Protein AF-A0A059KKJ6-F1 (afdb_monomer)

InterPro domains:
  IPR021388 Protein of unknown function DUF3024 [PF11225] (27-129)

Organism: NCBI:txid1286631

Foldseek 3Di:
DDDDDDDDDDDPPDDPPDDPPPVVVLVVLLVVLQVLQCLAPDPNPKRWHWDQDPPRFAIWIKIFQPDCVLPVVRDIDTFWGWGQDPVPPQWTWIWAAPSVVRDTDTDDTRHHSVRSSVCSRHCVVVGGRD

Mean predicted aligned error: 10.57 Å

Nearest PDB structures (foldseek):
  4ypv-assembly1_A  TM=2.911E-01  e=8.635E+00  Parvibaculum

Sequence (130 aa):
MSARAAAGRGGRSGPPAGHAGSGAVVDLDRQRIERALPRRSRYRYVQPRVEPGPDGAGWRIVSPNCSRNVDRDGGEIDIAWLEPEPDGRGRWRLHRRDHSCALWTLHSEGLTLPEALTLLCEDSSREFWT

Solvent-accessible surface area (backbone atoms only — not comparable to full-atom values): 7986 Å² total; per-residue (Å²): 134,89,79,90,87,79,88,79,88,79,76,82,80,70,80,79,91,76,65,85,63,57,64,57,52,53,52,51,51,49,52,52,50,63,66,46,60,80,72,28,72,58,77,78,88,57,74,66,46,80,42,76,16,76,99,72,45,47,38,21,32,36,27,52,42,89,43,67,89,79,33,79,84,40,52,77,38,71,25,36,34,43,32,65,44,91,83,71,79,68,27,25,29,36,25,25,38,41,71,92,76,74,40,82,39,84,72,48,67,82,25,47,64,70,56,49,49,47,55,64,31,52,42,85,84,58,68,42,91,103

Radius of gyration: 22.57 Å; Cα contacts (8 Å, |Δi|>4): 188; chains: 1; bounding box: 43×59×72 Å

Structure (mmCIF, N/CA/C/O backbone):
data_AF-A0A059KKJ6-F1
#
_entry.id   AF-A0A059KKJ6-F1
#
loop_
_atom_site.group_PDB
_atom_site.id
_atom_site.type_symbol
_atom_site.label_atom_id
_atom_site.label_alt_id
_atom_site.label_comp_id
_atom_site.label_asym_id
_atom_site.label_entity_id
_atom_site.label_seq_id
_atom_site.pdbx_PDB_ins_code
_atom_site.Cartn_x
_atom_site.Cartn_y
_atom_site.Cartn_z
_atom_site.occupancy
_atom_site.B_iso_or_equiv
_atom_site.auth_seq_id
_atom_site.auth_comp_id
_atom_site.auth_asym_id
_atom_site.auth_atom_id
_atom_site.pdbx_PDB_model_num
ATOM 1 N N . MET A 1 1 ? 31.996 42.803 54.272 1.00 43.03 1 MET A N 1
ATOM 2 C CA . MET A 1 1 ? 31.682 42.935 52.833 1.00 43.03 1 MET A CA 1
ATOM 3 C C . MET A 1 1 ? 31.303 41.563 52.298 1.00 43.03 1 MET A C 1
ATOM 5 O O . MET A 1 1 ? 32.004 40.620 52.631 1.00 43.03 1 MET A O 1
ATOM 9 N N . SER A 1 2 ? 30.238 41.506 51.487 1.00 41.56 2 SER A N 1
ATOM 10 C CA . SER A 1 2 ? 29.745 40.352 50.700 1.00 41.56 2 SER A CA 1
ATOM 11 C C . SER A 1 2 ? 29.098 39.195 51.476 1.00 41.56 2 SER A C 1
ATOM 13 O O . SER A 1 2 ? 29.643 38.744 52.469 1.00 41.56 2 SER A O 1
ATOM 15 N N . ALA A 1 3 ? 27.965 38.610 51.080 1.00 38.06 3 ALA A N 1
ATOM 16 C CA . ALA A 1 3 ? 26.934 38.929 50.087 1.00 38.06 3 ALA A CA 1
ATOM 17 C C . ALA A 1 3 ? 25.710 38.019 50.374 1.00 38.06 3 ALA A C 1
ATOM 19 O O . ALA A 1 3 ? 25.872 36.912 50.884 1.00 38.06 3 ALA A O 1
ATOM 20 N N . ARG A 1 4 ? 24.492 38.481 50.045 1.00 40.50 4 ARG A N 1
ATOM 21 C CA . ARG A 1 4 ? 23.244 37.681 50.009 1.00 40.50 4 ARG A CA 1
ATOM 22 C C . ARG A 1 4 ? 23.353 36.546 48.983 1.00 40.50 4 ARG A C 1
ATOM 24 O O . ARG A 1 4 ? 23.919 36.775 47.922 1.00 40.50 4 ARG A O 1
ATOM 31 N N . ALA A 1 5 ? 22.621 35.451 49.201 1.00 37.22 5 ALA A N 1
ATOM 32 C CA . ALA A 1 5 ? 21.663 34.933 48.211 1.00 37.22 5 ALA A CA 1
ATOM 33 C C . ALA A 1 5 ? 20.736 33.869 48.820 1.00 37.22 5 ALA A C 1
ATOM 35 O O . ALA A 1 5 ? 21.124 33.098 49.691 1.00 37.22 5 ALA A O 1
ATOM 36 N N . ALA A 1 6 ? 19.493 33.877 48.347 1.00 37.16 6 ALA A N 1
ATOM 37 C CA . ALA A 1 6 ? 18.379 33.055 48.780 1.00 37.16 6 ALA A CA 1
ATOM 38 C C . ALA A 1 6 ? 18.090 31.919 47.782 1.00 37.16 6 ALA A C 1
ATOM 40 O O . ALA A 1 6 ? 18.486 32.004 46.627 1.00 37.16 6 ALA A O 1
ATOM 41 N N . ALA A 1 7 ? 17.317 30.942 48.268 1.00 40.84 7 ALA A N 1
ATOM 42 C CA . ALA A 1 7 ? 16.302 30.131 47.583 1.00 40.84 7 ALA A CA 1
ATOM 43 C C . ALA A 1 7 ? 16.632 29.410 46.258 1.00 40.84 7 ALA A C 1
ATOM 45 O O . ALA A 1 7 ? 16.943 30.008 45.236 1.00 40.84 7 ALA A O 1
ATOM 46 N N . GLY A 1 8 ? 16.328 28.109 46.241 1.00 34.41 8 GLY A N 1
ATOM 47 C CA . GLY A 1 8 ? 16.102 27.355 45.011 1.00 34.41 8 GLY A CA 1
ATOM 48 C C . GLY A 1 8 ? 15.638 25.929 45.291 1.00 34.41 8 GLY A C 1
ATOM 49 O O . GLY A 1 8 ? 16.450 25.012 45.344 1.00 34.41 8 GLY A O 1
ATOM 50 N N . ARG A 1 9 ? 14.326 25.723 45.483 1.00 44.78 9 ARG A N 1
ATOM 51 C CA . ARG A 1 9 ? 13.715 24.386 45.407 1.00 44.78 9 ARG A CA 1
ATOM 52 C C . ARG A 1 9 ? 13.784 23.928 43.949 1.00 44.78 9 ARG A C 1
ATOM 54 O O . ARG A 1 9 ? 12.964 24.341 43.137 1.00 44.78 9 ARG A O 1
ATOM 61 N N . GLY A 1 10 ? 14.765 23.093 43.622 1.00 35.69 10 GLY A N 1
ATOM 62 C CA . GLY A 1 10 ? 14.826 22.391 42.343 1.00 35.69 10 GLY A CA 1
ATOM 63 C C . GLY A 1 10 ? 13.796 21.266 42.320 1.00 35.69 10 GLY A C 1
ATOM 64 O O . GLY A 1 10 ? 14.042 20.185 42.854 1.00 35.69 10 GLY A O 1
ATOM 65 N N . GLY A 1 11 ? 12.625 21.535 41.743 1.00 36.00 11 GLY A N 1
ATOM 66 C CA . GLY A 1 11 ? 11.667 20.499 41.377 1.00 36.00 11 GLY A CA 1
ATOM 67 C C . GLY A 1 11 ? 12.310 19.541 40.376 1.00 36.00 11 GLY A C 1
ATOM 68 O O . GLY A 1 11 ? 12.829 19.965 39.346 1.00 36.00 11 GLY A O 1
ATOM 69 N N . ARG A 1 12 ? 12.301 18.243 40.689 1.00 41.75 12 ARG A N 1
ATOM 70 C CA . ARG A 1 12 ? 12.643 17.201 39.720 1.00 41.75 12 ARG A CA 1
ATOM 71 C C . ARG A 1 12 ? 11.484 17.095 38.736 1.00 41.75 12 ARG A C 1
ATOM 73 O O . ARG A 1 12 ? 10.496 16.427 39.022 1.00 41.75 12 ARG A O 1
ATOM 80 N N . SER A 1 13 ? 11.610 17.747 37.589 1.00 41.12 13 SER A N 1
ATOM 81 C CA . SER A 1 13 ? 10.813 17.404 36.415 1.00 41.12 13 SER A CA 1
ATOM 82 C C . SER A 1 13 ? 11.380 16.105 35.846 1.00 41.12 13 SER A C 1
ATOM 84 O O . SER A 1 13 ? 12.373 16.117 35.122 1.00 41.12 13 SER A O 1
ATOM 86 N N . GLY A 1 14 ? 10.804 14.970 36.245 1.00 39.62 14 GLY A N 1
ATOM 87 C CA . GLY A 1 14 ? 10.993 13.720 35.513 1.00 39.62 14 GLY A CA 1
ATOM 88 C C . GLY A 1 14 ? 10.386 13.854 34.110 1.00 39.62 14 GLY A C 1
ATOM 89 O O . GLY A 1 14 ? 9.401 14.582 33.954 1.00 39.62 14 GLY A O 1
ATOM 90 N N . PRO A 1 15 ? 10.956 13.206 33.082 1.00 40.78 15 PRO A N 1
ATOM 91 C CA . PRO A 1 15 ? 10.370 13.233 31.749 1.00 40.78 15 PRO A CA 1
ATOM 92 C C . PRO A 1 15 ? 8.974 12.586 31.783 1.00 40.78 15 PRO A C 1
ATOM 94 O O . PRO A 1 15 ? 8.774 11.617 32.524 1.00 40.78 15 PRO A O 1
ATOM 97 N N . PRO A 1 16 ? 7.995 13.090 31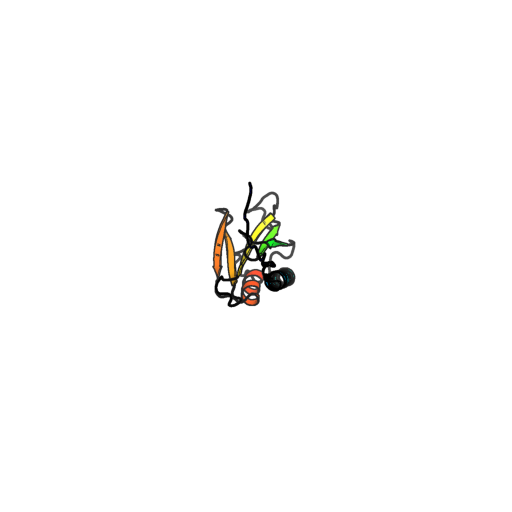.010 1.00 39.62 16 PRO A N 1
ATOM 98 C CA . PRO A 1 16 ? 6.703 12.434 30.899 1.00 39.62 16 PRO A CA 1
ATOM 99 C C . PRO A 1 16 ? 6.898 11.049 30.273 1.00 39.62 16 PRO A C 1
ATOM 101 O O . PRO A 1 16 ? 7.550 10.910 29.237 1.00 39.62 16 PRO A O 1
ATOM 104 N N . ALA A 1 17 ? 6.333 10.023 30.910 1.00 44.03 17 ALA A N 1
ATOM 105 C CA . ALA A 1 17 ? 6.249 8.676 30.364 1.00 44.03 17 ALA A CA 1
ATOM 106 C C . ALA A 1 17 ? 5.381 8.702 29.092 1.00 44.03 17 ALA A C 1
ATOM 108 O O . ALA A 1 17 ? 4.157 8.616 29.149 1.00 44.03 17 ALA A O 1
ATOM 109 N N . GLY A 1 18 ? 6.023 8.896 27.942 1.00 37.41 18 GLY A N 1
ATOM 110 C CA . GLY A 1 18 ? 5.387 8.912 26.632 1.00 37.41 18 GLY A CA 1
ATOM 111 C C . GLY A 1 18 ? 5.258 7.507 26.041 1.00 37.41 18 GLY A C 1
ATOM 112 O O . GLY A 1 18 ? 6.253 6.872 25.719 1.00 37.41 18 GLY A O 1
ATOM 113 N N . HIS A 1 19 ? 4.012 7.064 25.868 1.00 46.19 19 HIS A N 1
ATOM 114 C CA . HIS A 1 19 ? 3.520 6.200 24.783 1.00 46.19 19 HIS A CA 1
ATOM 115 C C . HIS A 1 19 ? 4.242 4.875 24.473 1.00 46.19 19 HIS A C 1
ATOM 117 O O . HIS A 1 19 ? 4.441 4.538 23.306 1.00 46.19 19 HIS A O 1
ATOM 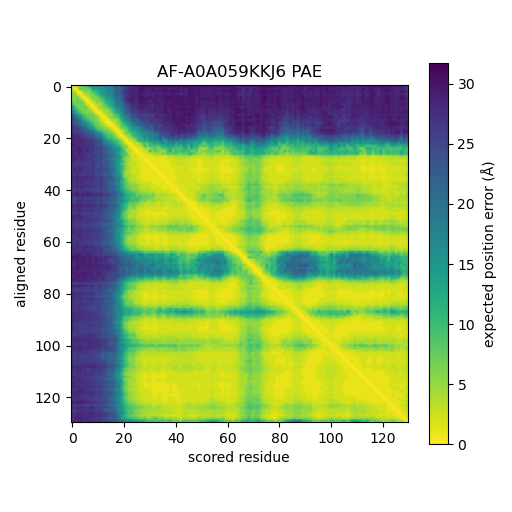123 N N . ALA A 1 20 ? 4.469 4.026 25.478 1.00 42.91 20 ALA A N 1
ATOM 124 C CA . ALA A 1 20 ? 4.842 2.620 25.252 1.00 42.91 20 ALA A CA 1
ATOM 125 C C . ALA A 1 20 ? 3.802 1.805 24.430 1.00 42.91 20 ALA A C 1
ATOM 127 O O . ALA A 1 20 ? 4.082 0.678 24.034 1.00 42.91 20 ALA A O 1
ATOM 128 N N . GLY A 1 21 ? 2.610 2.356 24.157 1.00 43.94 21 GLY A N 1
ATOM 129 C CA . GLY A 1 21 ? 1.539 1.687 23.407 1.00 43.94 21 GLY A CA 1
ATOM 130 C C . GLY A 1 21 ? 1.575 1.853 21.882 1.00 43.94 21 GLY A C 1
ATOM 131 O O . GLY A 1 21 ? 1.028 1.003 21.190 1.00 43.94 21 GLY A O 1
ATOM 132 N N . SER A 1 22 ? 2.211 2.899 21.336 1.00 58.03 22 SER A N 1
ATOM 133 C CA . SER A 1 22 ? 2.142 3.171 19.885 1.00 58.03 22 SER A CA 1
ATOM 134 C C . SER A 1 22 ? 3.053 2.240 19.074 1.00 58.03 22 SER A C 1
ATOM 136 O O . SER A 1 22 ? 2.623 1.655 18.084 1.00 58.03 22 SER A O 1
ATOM 138 N N . GLY A 1 23 ? 4.282 2.007 19.553 1.00 61.06 23 GLY A N 1
ATOM 139 C CA . GLY A 1 23 ? 5.240 1.118 18.882 1.00 61.06 23 GLY A CA 1
ATOM 140 C C . GLY A 1 23 ? 4.753 -0.331 18.785 1.00 61.06 23 GLY A C 1
ATOM 141 O O . GLY A 1 23 ? 4.840 -0.940 17.728 1.00 61.06 23 GLY A O 1
ATOM 142 N N . ALA A 1 24 ? 4.133 -0.851 19.850 1.00 62.03 24 ALA A N 1
ATOM 143 C CA . ALA A 1 24 ? 3.607 -2.215 19.860 1.00 62.03 24 ALA A CA 1
ATOM 144 C C . ALA A 1 24 ? 2.434 -2.417 18.882 1.00 62.03 24 ALA A C 1
ATOM 146 O O . ALA A 1 24 ? 2.330 -3.472 18.263 1.00 62.03 24 ALA A O 1
ATOM 147 N N . VAL A 1 25 ? 1.551 -1.422 18.723 1.00 68.75 25 VAL A N 1
ATOM 148 C CA . VAL A 1 25 ? 0.445 -1.487 17.748 1.00 68.75 25 VAL A CA 1
ATOM 149 C C . VAL A 1 25 ? 0.990 -1.447 16.320 1.00 68.75 25 VAL A C 1
ATOM 151 O O . VAL A 1 25 ? 0.601 -2.270 15.496 1.00 68.75 25 VAL A O 1
ATOM 154 N N . VAL A 1 26 ? 1.958 -0.565 16.062 1.00 73.00 26 VAL A N 1
ATOM 155 C CA . VAL A 1 26 ? 2.651 -0.453 14.772 1.00 73.00 26 VAL A CA 1
ATOM 156 C C . VAL A 1 26 ? 3.336 -1.776 14.393 1.00 73.00 26 VAL A C 1
ATOM 158 O O . VAL A 1 26 ? 3.152 -2.259 13.273 1.00 73.00 26 VAL A O 1
ATOM 161 N N . ASP A 1 27 ? 4.023 -2.426 15.337 1.00 81.25 27 ASP A N 1
ATOM 162 C CA . ASP A 1 27 ? 4.651 -3.740 15.134 1.00 81.25 27 ASP A CA 1
ATOM 163 C C . ASP A 1 27 ? 3.629 -4.862 14.869 1.00 81.25 27 ASP A C 1
ATOM 165 O O . ASP A 1 27 ? 3.861 -5.742 14.034 1.00 81.25 27 ASP A O 1
ATOM 169 N N . LEU A 1 28 ? 2.471 -4.837 15.539 1.00 90.19 28 LEU A N 1
ATOM 170 C CA . LEU A 1 28 ? 1.391 -5.797 15.286 1.00 90.19 28 LEU A CA 1
ATOM 171 C C . LEU A 1 28 ? 0.791 -5.627 13.887 1.00 90.19 28 LEU A C 1
ATOM 173 O O . LEU A 1 28 ? 0.502 -6.623 13.217 1.00 90.19 28 LEU A O 1
ATOM 177 N N . ASP A 1 29 ? 0.614 -4.389 13.429 1.00 93.19 29 ASP A N 1
ATOM 178 C CA . ASP A 1 29 ? 0.094 -4.118 12.090 1.00 93.19 29 ASP A CA 1
ATOM 179 C C . ASP A 1 29 ? 1.083 -4.556 11.008 1.00 93.19 29 ASP A C 1
ATOM 181 O O . ASP A 1 29 ? 0.675 -5.217 10.050 1.00 93.19 29 ASP A O 1
ATOM 185 N N . ARG A 1 30 ? 2.389 -4.347 11.219 1.00 95.25 30 ARG A N 1
ATOM 186 C CA . ARG A 1 30 ? 3.434 -4.907 10.350 1.00 95.25 30 ARG A CA 1
ATOM 187 C C . ARG A 1 30 ? 3.302 -6.418 10.201 1.00 95.25 30 ARG A C 1
ATOM 189 O O . ARG A 1 30 ? 3.239 -6.926 9.083 1.00 95.25 30 ARG A O 1
ATOM 196 N N . GLN A 1 31 ? 3.217 -7.139 11.319 1.00 95.31 31 GLN A N 1
ATOM 197 C CA . GLN A 1 31 ? 3.103 -8.599 11.307 1.00 95.31 31 GLN A CA 1
ATOM 198 C C . GLN A 1 31 ? 1.834 -9.074 10.594 1.00 95.31 31 GLN A C 1
ATOM 200 O O . GLN A 1 31 ? 1.844 -10.107 9.922 1.00 95.31 31 GLN A O 1
ATOM 205 N N . ARG A 1 32 ? 0.721 -8.341 10.718 1.00 95.69 32 ARG A N 1
ATOM 206 C CA . ARG A 1 32 ? -0.518 -8.648 9.987 1.00 95.69 32 ARG A CA 1
ATOM 207 C C . ARG A 1 32 ? -0.325 -8.504 8.482 1.00 95.69 32 ARG A C 1
ATOM 209 O O . ARG A 1 32 ? -0.737 -9.404 7.749 1.00 95.69 32 ARG A O 1
ATOM 216 N N . ILE A 1 33 ? 0.333 -7.432 8.041 1.00 96.56 33 ILE A N 1
ATOM 217 C CA . ILE A 1 33 ? 0.638 -7.191 6.626 1.00 96.56 33 ILE A CA 1
ATOM 218 C C . ILE A 1 33 ? 1.559 -8.296 6.098 1.00 96.56 33 ILE A C 1
ATOM 220 O O . ILE A 1 33 ? 1.205 -8.981 5.139 1.00 96.56 33 ILE A O 1
ATOM 224 N N . GLU A 1 34 ? 2.683 -8.558 6.770 1.00 96.44 34 GLU A N 1
ATOM 225 C CA . GLU A 1 34 ? 3.640 -9.608 6.389 1.00 96.44 34 GLU A CA 1
ATOM 226 C C . GLU A 1 34 ? 2.975 -10.989 6.290 1.00 96.44 34 GLU A C 1
ATOM 228 O O . GLU A 1 34 ? 3.237 -11.749 5.358 1.00 96.44 34 GLU A O 1
ATOM 233 N N . ARG A 1 35 ? 2.055 -11.313 7.208 1.00 96.19 35 ARG A N 1
ATOM 234 C CA . ARG A 1 35 ? 1.302 -12.576 7.171 1.00 96.19 35 ARG A CA 1
ATOM 235 C C . ARG A 1 35 ? 0.295 -12.639 6.033 1.00 96.19 35 ARG A C 1
ATOM 237 O O . ARG A 1 35 ? -0.057 -13.750 5.634 1.00 96.19 35 ARG A O 1
ATOM 244 N N . ALA A 1 36 ? -0.231 -11.512 5.565 1.00 95.44 36 ALA A N 1
ATOM 245 C CA . ALA A 1 36 ? -1.228 -11.461 4.502 1.00 95.44 36 ALA A CA 1
ATOM 246 C C . ALA A 1 36 ? -0.598 -11.587 3.113 1.00 95.44 36 ALA A C 1
ATOM 248 O O . ALA A 1 36 ? -1.125 -12.330 2.288 1.00 95.44 36 ALA A O 1
ATOM 249 N N . LEU A 1 37 ? 0.561 -10.958 2.887 1.00 94.25 37 LEU A N 1
ATOM 250 C CA . LEU A 1 37 ? 1.220 -10.910 1.578 1.00 94.25 37 LEU A CA 1
ATOM 251 C C . LEU A 1 37 ? 1.400 -12.279 0.891 1.00 94.25 37 LEU A C 1
ATOM 253 O O . LEU A 1 37 ? 1.196 -12.338 -0.321 1.00 94.25 37 LEU A O 1
ATOM 257 N N . PRO A 1 38 ? 1.738 -13.396 1.570 1.00 93.12 38 PRO A N 1
ATOM 258 C CA . PRO A 1 38 ? 1.824 -14.714 0.931 1.00 93.12 38 PRO A CA 1
ATOM 259 C C . PRO A 1 38 ? 0.497 -15.248 0.373 1.00 93.12 38 PRO A C 1
ATOM 261 O O . PRO A 1 38 ? 0.513 -16.118 -0.493 1.00 93.12 38 PRO A O 1
ATOM 264 N N . ARG A 1 39 ? -0.652 -14.742 0.845 1.00 91.88 39 ARG A N 1
ATOM 265 C CA . ARG A 1 39 ? -1.993 -15.167 0.401 1.00 91.88 39 ARG A CA 1
ATOM 266 C C . ARG A 1 39 ? -2.439 -14.509 -0.905 1.00 91.88 39 ARG A C 1
ATOM 268 O O . ARG A 1 39 ? -3.524 -14.816 -1.389 1.00 91.88 39 ARG A O 1
ATOM 275 N N . ARG A 1 40 ? -1.621 -13.626 -1.480 1.00 93.31 40 ARG A N 1
ATOM 276 C CA . ARG A 1 40 ? -1.942 -12.913 -2.718 1.00 93.31 40 ARG A CA 1
ATOM 277 C C . ARG A 1 40 ? -2.259 -13.841 -3.893 1.00 93.31 40 ARG A C 1
ATOM 279 O O . ARG A 1 40 ? -1.678 -14.919 -4.081 1.00 93.31 40 ARG A O 1
ATOM 286 N N . SER A 1 41 ? -3.178 -13.376 -4.727 1.00 89.94 41 SER A N 1
ATOM 287 C CA . SER A 1 41 ? -3.685 -14.107 -5.883 1.00 89.94 41 SER A CA 1
ATOM 288 C C . SER A 1 41 ? -2.741 -14.055 -7.086 1.00 89.94 41 SER A C 1
ATOM 290 O O . SER A 1 41 ? -2.772 -14.944 -7.941 1.00 89.94 41 SER A O 1
ATOM 292 N N . ARG A 1 42 ? -1.865 -13.047 -7.150 1.00 86.75 42 ARG A N 1
ATOM 293 C CA . ARG A 1 42 ? -0.912 -12.820 -8.248 1.00 86.75 42 ARG A CA 1
ATOM 294 C C . ARG A 1 42 ? 0.520 -12.656 -7.738 1.00 86.75 42 ARG A C 1
ATOM 296 O O . ARG A 1 42 ? 0.753 -12.574 -6.541 1.00 86.75 42 ARG A O 1
ATOM 303 N N . TYR A 1 43 ? 1.495 -12.673 -8.652 1.00 86.12 43 TYR A N 1
ATOM 304 C CA . TYR A 1 43 ? 2.910 -12.399 -8.338 1.00 86.12 43 TYR A CA 1
ATOM 305 C C . TYR A 1 43 ? 3.491 -13.316 -7.242 1.00 86.12 43 TYR A C 1
ATOM 307 O O . TYR A 1 43 ? 4.245 -12.896 -6.365 1.00 86.12 43 TYR A O 1
ATOM 315 N N . ARG A 1 44 ? 3.106 -14.600 -7.252 1.00 83.62 44 ARG A N 1
ATOM 316 C CA . ARG A 1 44 ? 3.427 -15.563 -6.179 1.00 83.62 44 ARG A CA 1
ATOM 317 C C . ARG A 1 44 ? 4.900 -15.983 -6.112 1.00 83.62 44 ARG A C 1
ATOM 319 O O . ARG A 1 44 ? 5.299 -16.593 -5.131 1.00 83.62 44 ARG A O 1
ATOM 326 N N . TYR A 1 45 ? 5.691 -15.670 -7.137 1.00 83.06 45 TYR A N 1
ATOM 327 C CA . TYR A 1 45 ? 7.092 -16.087 -7.244 1.00 83.06 45 TYR A CA 1
ATOM 328 C C . TYR A 1 45 ? 8.099 -15.074 -6.680 1.00 83.06 45 TYR A C 1
ATOM 330 O O . TYR A 1 45 ? 9.247 -15.441 -6.449 1.00 83.06 45 TYR A O 1
ATOM 338 N N . VAL A 1 46 ? 7.698 -13.822 -6.444 1.00 86.56 46 VAL A N 1
ATOM 339 C CA . VAL A 1 46 ? 8.547 -12.826 -5.765 1.00 86.56 46 VAL A CA 1
ATOM 340 C C . VAL A 1 46 ? 8.329 -12.838 -4.260 1.00 86.56 46 VAL A C 1
ATOM 342 O O . VAL A 1 46 ? 7.334 -13.362 -3.765 1.00 86.56 46 VAL A O 1
ATOM 345 N N . GLN A 1 47 ? 9.258 -12.260 -3.508 1.00 88.94 47 GLN A N 1
ATOM 346 C CA . GLN A 1 47 ? 9.142 -12.133 -2.058 1.00 88.94 47 GLN A CA 1
ATOM 347 C C . GLN A 1 47 ? 9.053 -10.649 -1.696 1.00 88.94 47 GLN A C 1
ATOM 349 O O . GLN A 1 47 ? 10.093 -10.000 -1.594 1.00 88.94 47 GLN A O 1
ATOM 354 N N . PRO A 1 48 ? 7.832 -10.097 -1.554 1.00 92.94 48 PRO A N 1
ATOM 355 C CA . PRO A 1 48 ? 7.664 -8.724 -1.107 1.00 92.94 48 PRO A CA 1
ATOM 356 C C . PRO A 1 48 ? 8.066 -8.580 0.364 1.00 92.94 48 PRO A C 1
ATOM 358 O O . PRO A 1 48 ? 7.947 -9.525 1.149 1.00 92.94 48 PRO A O 1
ATOM 361 N N . ARG A 1 49 ? 8.511 -7.382 0.735 1.00 94.19 49 ARG A N 1
ATOM 362 C CA . ARG A 1 49 ? 8.899 -6.997 2.092 1.00 94.19 49 ARG A CA 1
ATOM 363 C C . ARG A 1 49 ? 8.060 -5.819 2.554 1.00 94.19 49 ARG A C 1
ATOM 365 O O . ARG A 1 49 ? 7.553 -5.051 1.742 1.00 94.19 49 ARG A O 1
ATOM 372 N N . VAL A 1 50 ? 7.926 -5.702 3.868 1.00 96.31 50 VAL A N 1
ATOM 373 C CA . VAL A 1 50 ? 7.240 -4.588 4.516 1.00 96.31 50 VAL A CA 1
ATOM 374 C C . VAL A 1 50 ? 8.290 -3.693 5.1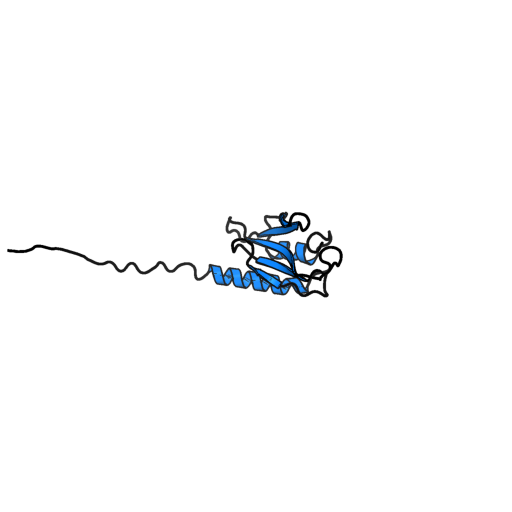53 1.00 96.31 50 VAL A C 1
ATOM 376 O O . VAL A 1 50 ? 9.095 -4.153 5.965 1.00 96.31 50 VAL A O 1
ATOM 379 N N . GLU A 1 51 ? 8.277 -2.423 4.777 1.00 95.50 51 GLU A N 1
ATOM 380 C CA . GLU A 1 51 ? 9.206 -1.400 5.243 1.00 95.50 51 GLU A CA 1
ATOM 381 C C . GLU A 1 51 ? 8.446 -0.195 5.804 1.00 95.50 51 GLU A C 1
ATOM 383 O O . GLU A 1 51 ? 7.280 0.006 5.448 1.00 95.50 51 GLU A O 1
ATOM 388 N N . PRO A 1 52 ? 9.071 0.626 6.667 1.00 95.31 52 PRO A N 1
ATOM 389 C CA . PRO A 1 52 ? 8.473 1.885 7.098 1.00 95.31 52 PRO A CA 1
ATOM 390 C C . PRO A 1 52 ? 8.055 2.736 5.896 1.00 95.31 52 PRO A C 1
ATOM 392 O O . PRO A 1 52 ? 8.805 2.858 4.923 1.00 95.31 52 PRO A O 1
ATOM 395 N N . GLY A 1 53 ? 6.846 3.292 5.950 1.00 93.62 53 GLY A N 1
ATOM 396 C CA . GLY A 1 53 ? 6.346 4.155 4.887 1.00 93.62 53 GLY A CA 1
ATOM 397 C C . GLY A 1 53 ? 7.059 5.515 4.823 1.00 93.62 53 GLY A C 1
ATOM 398 O O . GLY A 1 53 ? 7.865 5.847 5.702 1.00 93.62 53 GLY A O 1
ATOM 399 N N . PRO A 1 54 ? 6.774 6.308 3.774 1.00 90.88 54 PRO A N 1
ATOM 400 C CA . PRO A 1 54 ? 7.250 7.683 3.648 1.00 90.88 54 PRO A CA 1
ATOM 401 C C . PRO A 1 54 ? 7.029 8.493 4.931 1.00 90.88 54 PRO A C 1
ATOM 403 O O . PRO A 1 54 ? 6.021 8.323 5.616 1.00 90.88 54 PRO A O 1
ATOM 406 N N . ASP A 1 55 ? 8.005 9.333 5.279 1.00 87.75 55 ASP A N 1
ATOM 407 C CA . ASP A 1 55 ? 7.997 10.183 6.481 1.00 87.75 55 ASP A CA 1
ATOM 408 C C . ASP A 1 55 ? 7.778 9.431 7.815 1.00 87.75 55 ASP A C 1
ATOM 410 O O . ASP A 1 55 ? 7.465 10.031 8.842 1.00 87.75 55 ASP A O 1
ATOM 414 N N . GLY A 1 56 ? 7.978 8.105 7.822 1.00 85.75 56 GLY A N 1
ATOM 415 C CA . GLY A 1 56 ? 7.763 7.244 8.986 1.00 85.75 56 GLY A CA 1
ATOM 416 C C . GLY A 1 56 ? 6.294 6.902 9.253 1.00 85.75 56 GLY A C 1
ATOM 417 O O . GLY A 1 56 ? 5.986 6.351 10.311 1.00 85.75 56 GLY A O 1
ATOM 418 N N . ALA A 1 57 ? 5.388 7.212 8.322 1.00 89.56 57 ALA A N 1
ATOM 419 C CA . ALA A 1 57 ? 3.967 6.932 8.452 1.00 89.56 57 ALA A CA 1
ATOM 420 C C . ALA A 1 57 ? 3.609 5.572 7.839 1.00 89.56 57 ALA A C 1
ATOM 422 O O . ALA A 1 57 ? 3.832 5.316 6.657 1.00 89.56 57 ALA A O 1
ATOM 423 N N . GLY A 1 58 ? 3.005 4.695 8.641 1.00 94.06 58 GLY A N 1
ATOM 424 C CA . GLY A 1 58 ? 2.490 3.413 8.164 1.00 94.06 58 GLY A CA 1
ATOM 425 C C . GLY A 1 58 ? 3.553 2.484 7.572 1.00 94.06 58 GLY A C 1
ATOM 426 O O . GLY A 1 58 ? 4.713 2.478 7.986 1.00 94.06 58 GLY A O 1
ATOM 427 N N . TRP A 1 59 ? 3.134 1.679 6.597 1.00 96.81 59 TRP A N 1
ATOM 428 C CA . TRP A 1 59 ? 3.925 0.581 6.050 1.00 96.81 59 TRP A CA 1
ATOM 429 C C . TRP A 1 59 ? 3.871 0.569 4.531 1.00 96.81 59 TRP A C 1
ATOM 431 O O . TRP A 1 59 ? 2.796 0.449 3.941 1.00 96.81 59 TRP A O 1
ATOM 441 N N . ARG A 1 60 ? 5.033 0.657 3.886 1.00 96.69 60 ARG A N 1
ATOM 442 C CA . ARG A 1 60 ? 5.150 0.425 2.449 1.00 96.69 60 ARG A CA 1
ATOM 443 C C . ARG A 1 60 ? 5.527 -1.019 2.170 1.00 96.69 60 ARG A C 1
ATOM 445 O O . ARG A 1 60 ? 6.219 -1.673 2.949 1.00 96.69 60 ARG A O 1
ATOM 452 N N . ILE A 1 61 ? 5.068 -1.505 1.035 1.00 95.69 61 ILE A N 1
ATOM 453 C CA . ILE A 1 61 ? 5.406 -2.816 0.514 1.00 95.69 61 ILE A CA 1
ATOM 454 C C . ILE A 1 61 ? 6.340 -2.597 -0.654 1.00 95.69 61 ILE A C 1
ATOM 456 O O . ILE A 1 61 ? 5.993 -1.901 -1.607 1.00 95.69 61 ILE A O 1
ATOM 460 N N . VAL A 1 62 ? 7.501 -3.223 -0.574 1.00 94.06 62 VAL A N 1
ATOM 461 C CA . VAL A 1 62 ? 8.497 -3.237 -1.639 1.00 94.06 62 VAL A CA 1
ATOM 462 C C . VAL A 1 62 ? 8.616 -4.655 -2.175 1.00 94.06 62 VAL A C 1
ATOM 464 O O . VAL A 1 62 ? 8.436 -5.629 -1.440 1.00 94.06 62 VAL A O 1
ATOM 467 N N . SER A 1 63 ? 8.856 -4.810 -3.468 1.00 90.62 63 SER A N 1
ATOM 468 C CA . SER A 1 63 ? 8.952 -6.129 -4.088 1.00 90.62 63 SER A CA 1
ATOM 469 C C . SER A 1 63 ? 9.952 -6.113 -5.229 1.00 90.62 63 SER A C 1
ATOM 471 O O . SER A 1 63 ? 9.982 -5.140 -5.978 1.00 90.62 63 SER A O 1
ATOM 473 N N . PRO A 1 64 ? 10.694 -7.211 -5.454 1.00 86.25 64 PRO A N 1
ATOM 474 C CA . PRO A 1 64 ? 11.389 -7.403 -6.715 1.00 86.25 64 PRO A CA 1
ATOM 475 C C . PRO A 1 64 ? 10.418 -7.256 -7.883 1.00 86.25 64 PRO A C 1
ATOM 477 O O . PRO A 1 64 ? 9.280 -7.754 -7.825 1.00 86.25 64 PRO A O 1
ATOM 480 N N . ASN A 1 65 ? 10.874 -6.588 -8.935 1.00 76.50 65 ASN A N 1
ATOM 481 C CA . ASN A 1 65 ? 10.072 -6.394 -10.121 1.00 76.50 65 ASN A CA 1
ATOM 482 C C . ASN A 1 65 ? 9.834 -7.730 -10.837 1.00 76.50 65 ASN A C 1
ATOM 484 O O . ASN A 1 65 ? 10.754 -8.444 -11.229 1.00 76.50 65 ASN A O 1
ATOM 488 N N . CYS A 1 66 ? 8.561 -8.067 -11.008 1.00 65.31 66 CYS A N 1
ATOM 489 C CA . CYS A 1 66 ? 8.097 -9.249 -11.730 1.00 65.31 66 CYS A CA 1
ATOM 490 C C . CYS A 1 66 ? 8.093 -9.059 -13.255 1.00 65.31 66 CYS A C 1
ATOM 492 O O . CYS A 1 66 ? 8.043 -10.026 -14.018 1.00 65.31 66 CYS A O 1
ATOM 494 N N . SER A 1 67 ? 8.072 -7.805 -13.701 1.00 64.88 67 SER A N 1
ATOM 495 C CA . SER A 1 67 ? 7.871 -7.402 -15.082 1.00 64.88 67 SER A CA 1
ATOM 496 C C . SER A 1 67 ? 9.156 -6.813 -15.646 1.00 64.88 67 SER A C 1
ATOM 498 O O . SER A 1 67 ? 9.583 -5.724 -15.273 1.00 64.88 67 SER A O 1
ATOM 500 N N . ARG A 1 68 ? 9.725 -7.490 -16.648 1.00 61.47 68 ARG A N 1
ATOM 501 C CA . ARG A 1 68 ? 10.866 -6.965 -17.420 1.00 61.47 68 ARG A CA 1
ATOM 502 C C . ARG A 1 68 ? 10.551 -5.664 -18.179 1.00 61.47 68 ARG A C 1
ATOM 504 O O . ARG A 1 68 ? 11.477 -5.050 -18.695 1.00 61.47 68 ARG A O 1
ATOM 511 N N . ASN A 1 69 ? 9.277 -5.263 -18.274 1.00 58.06 69 ASN A N 1
ATOM 512 C CA . ASN A 1 69 ? 8.870 -4.000 -18.900 1.00 58.06 69 ASN A CA 1
ATOM 513 C C . ASN A 1 69 ? 9.029 -2.785 -17.976 1.00 58.06 69 ASN A C 1
ATOM 515 O O . ASN A 1 69 ? 9.105 -1.673 -18.485 1.00 58.06 69 ASN A O 1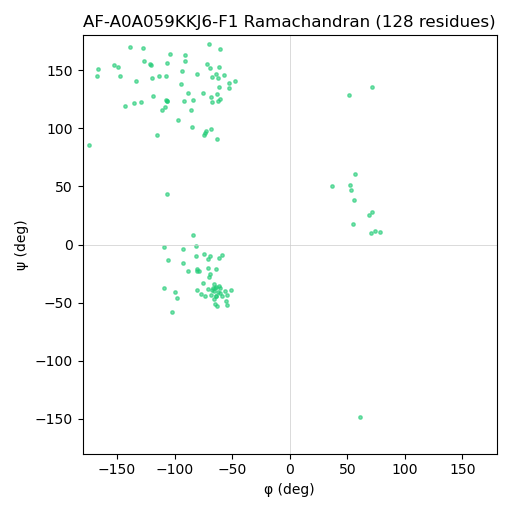
ATOM 519 N N . VAL A 1 70 ? 9.042 -2.986 -16.656 1.00 59.47 70 VAL A N 1
ATOM 520 C CA . VAL A 1 70 ? 9.053 -1.894 -15.668 1.00 59.47 70 VAL A CA 1
ATOM 521 C C . VAL A 1 70 ? 10.471 -1.663 -15.151 1.00 59.47 70 VAL A C 1
ATOM 523 O O . VAL A 1 70 ? 10.911 -0.525 -15.050 1.00 59.47 70 VAL A O 1
ATOM 526 N N . ASP A 1 71 ? 11.214 -2.740 -14.900 1.00 57.41 71 ASP A N 1
ATOM 527 C CA . ASP A 1 71 ? 12.646 -2.692 -14.623 1.00 57.41 71 ASP A CA 1
ATOM 528 C C . ASP A 1 71 ? 13.320 -3.912 -15.260 1.00 57.41 71 ASP A C 1
ATOM 530 O O . ASP A 1 71 ? 13.003 -5.066 -14.953 1.00 57.41 71 ASP A O 1
ATOM 534 N N . ARG A 1 72 ? 14.244 -3.646 -16.185 1.00 56.34 72 ARG A N 1
ATOM 535 C CA . ARG A 1 72 ? 14.963 -4.676 -16.939 1.00 56.34 72 ARG A CA 1
ATOM 536 C C . ARG A 1 72 ? 15.935 -5.470 -16.071 1.00 56.34 72 ARG A C 1
ATOM 538 O O . ARG A 1 72 ? 16.210 -6.621 -16.413 1.00 56.34 72 ARG A O 1
ATOM 545 N N . ASP A 1 73 ? 16.409 -4.874 -14.982 1.00 60.38 73 ASP A N 1
ATOM 546 C CA . ASP A 1 73 ? 17.370 -5.478 -14.061 1.00 60.38 73 ASP A CA 1
ATOM 547 C C . ASP A 1 73 ? 16.669 -6.206 -12.899 1.00 60.38 73 ASP A C 1
ATOM 549 O O . ASP A 1 73 ? 17.318 -6.897 -12.113 1.00 60.38 73 ASP A O 1
ATOM 553 N N . GLY A 1 74 ? 15.332 -6.126 -12.825 1.00 62.78 74 GLY A N 1
ATOM 554 C CA . GLY A 1 74 ? 14.540 -6.798 -11.794 1.00 62.78 74 GLY A CA 1
ATOM 555 C C . GLY A 1 74 ? 14.691 -6.165 -10.410 1.00 62.78 74 GLY A C 1
ATOM 556 O O . GLY A 1 74 ? 14.561 -6.868 -9.404 1.00 62.78 74 GLY A O 1
ATOM 557 N N . GLY A 1 75 ? 14.990 -4.864 -10.358 1.00 76.38 75 GLY A N 1
ATOM 558 C CA . GLY A 1 75 ? 15.187 -4.112 -9.129 1.00 76.38 75 GLY A CA 1
ATOM 559 C C . GLY A 1 75 ? 13.962 -4.099 -8.221 1.00 76.38 75 GLY A C 1
ATOM 560 O O . GLY A 1 75 ? 12.860 -4.533 -8.571 1.00 76.38 75 GLY A O 1
ATOM 561 N N . GLU A 1 76 ? 14.179 -3.638 -6.997 1.00 85.25 76 GLU A N 1
ATOM 562 C CA . GLU A 1 76 ? 13.114 -3.509 -6.014 1.00 85.25 76 GLU A CA 1
ATOM 563 C C . GLU A 1 76 ? 12.247 -2.290 -6.348 1.00 85.25 76 GLU A C 1
ATOM 565 O O . GLU A 1 76 ? 12.757 -1.197 -6.590 1.00 85.25 76 GLU A O 1
ATOM 570 N N . ILE A 1 77 ? 10.932 -2.489 -6.380 1.00 87.19 77 ILE A N 1
ATOM 571 C CA . ILE A 1 77 ? 9.949 -1.448 -6.660 1.00 87.19 77 ILE A CA 1
ATOM 572 C C . ILE A 1 77 ? 8.997 -1.276 -5.477 1.00 87.19 77 ILE A C 1
ATOM 574 O O . ILE A 1 77 ? 8.603 -2.247 -4.825 1.00 87.19 77 ILE A O 1
ATOM 578 N N . ASP A 1 78 ? 8.613 -0.029 -5.215 1.00 92.31 78 ASP A N 1
ATOM 579 C CA . ASP A 1 78 ? 7.522 0.303 -4.301 1.00 92.31 78 ASP A CA 1
ATOM 580 C C . ASP A 1 78 ? 6.188 -0.160 -4.903 1.00 92.31 78 ASP A C 1
ATOM 582 O O . ASP A 1 78 ? 5.866 0.212 -6.021 1.00 92.31 78 ASP A O 1
ATOM 586 N N . ILE A 1 79 ? 5.395 -0.936 -4.173 1.00 92.00 79 ILE A N 1
ATOM 587 C CA . ILE A 1 79 ? 4.140 -1.521 -4.671 1.00 92.00 79 ILE A CA 1
ATOM 588 C C . ILE A 1 79 ? 2.931 -0.752 -4.148 1.00 92.00 79 ILE A C 1
ATOM 590 O O . ILE A 1 79 ? 2.087 -0.247 -4.889 1.00 92.00 79 ILE A O 1
ATOM 594 N N . ALA A 1 80 ? 2.840 -0.683 -2.827 1.00 96.00 80 ALA A N 1
ATOM 595 C CA . ALA A 1 80 ? 1.706 -0.117 -2.128 1.00 96.00 80 ALA A CA 1
ATOM 596 C C . ALA A 1 80 ? 2.170 0.498 -0.817 1.00 96.00 80 ALA A C 1
ATOM 598 O O . ALA A 1 80 ? 3.155 0.054 -0.228 1.00 96.00 80 ALA A O 1
ATOM 599 N N . TRP A 1 81 ? 1.433 1.490 -0.344 1.00 97.69 81 TRP A N 1
ATOM 600 C CA . TRP A 1 81 ? 1.656 2.094 0.958 1.00 97.69 81 TRP A CA 1
ATOM 601 C C . TRP A 1 81 ? 0.344 2.131 1.735 1.00 97.69 81 TRP A C 1
ATOM 603 O O . TRP A 1 81 ? -0.665 2.648 1.261 1.00 97.69 81 TRP A O 1
ATOM 613 N N . LEU A 1 82 ? 0.366 1.507 2.909 1.00 97.50 82 LEU A N 1
ATOM 614 C CA . LEU A 1 82 ? -0.715 1.481 3.881 1.00 97.50 82 LEU A CA 1
ATOM 615 C C . LEU A 1 82 ? -0.429 2.563 4.924 1.00 97.50 82 LEU A C 1
ATOM 617 O O . LEU A 1 82 ? 0.472 2.403 5.749 1.00 97.50 82 LEU A O 1
ATOM 621 N N . GLU A 1 83 ? -1.191 3.650 4.883 1.00 96.00 83 GLU A N 1
ATOM 622 C CA . GLU A 1 83 ? -1.066 4.789 5.796 1.00 96.00 83 GLU A CA 1
ATOM 623 C C . GLU A 1 83 ? -2.233 4.774 6.801 1.00 96.00 83 GLU A C 1
ATOM 625 O O . GLU A 1 83 ? -3.390 4.773 6.378 1.00 96.00 83 GLU A O 1
ATOM 630 N N . PRO A 1 84 ? -1.986 4.760 8.123 1.00 94.38 84 PRO A N 1
ATOM 631 C CA . PRO A 1 84 ? -3.036 4.984 9.108 1.00 94.38 84 PRO A CA 1
ATOM 632 C C . PRO A 1 84 ? -3.645 6.375 8.942 1.00 94.38 84 PRO A C 1
ATOM 634 O O . PRO A 1 84 ? -2.929 7.369 8.825 1.00 94.38 84 PRO A O 1
ATOM 637 N N . GLU A 1 85 ? -4.967 6.470 9.000 1.00 93.62 85 GLU A N 1
ATOM 638 C CA . GLU A 1 85 ? -5.632 7.763 8.974 1.00 93.62 85 GLU A CA 1
ATOM 639 C C . GLU A 1 85 ? -5.346 8.570 10.248 1.00 93.62 85 GLU A C 1
ATOM 641 O O . GLU A 1 85 ? -5.299 8.020 11.355 1.00 93.62 85 GLU A O 1
ATOM 646 N N . PRO A 1 86 ? -5.208 9.902 10.123 1.00 86.06 86 PRO A N 1
ATOM 647 C CA . PRO A 1 86 ? -4.877 10.769 11.251 1.00 86.06 86 PRO A CA 1
ATOM 648 C C . PRO A 1 86 ? -6.015 10.889 12.278 1.00 86.06 86 PRO A C 1
ATOM 650 O O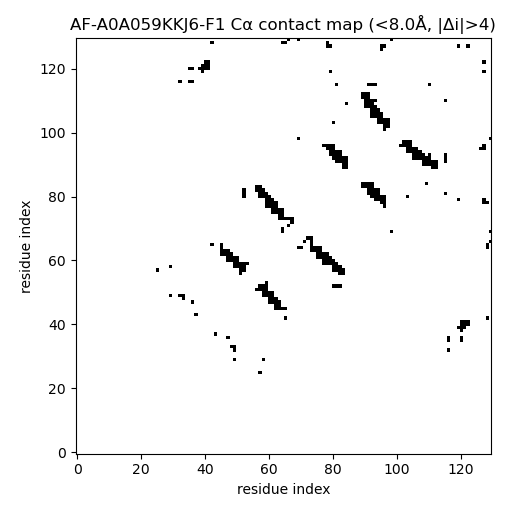 . PRO A 1 86 ? -5.810 11.439 13.357 1.00 86.06 86 PRO A O 1
ATOM 653 N N . ASP A 1 87 ? -7.215 10.395 11.962 1.00 85.44 87 ASP A N 1
ATOM 654 C CA . ASP A 1 87 ? -8.399 10.493 12.818 1.00 85.44 87 ASP A CA 1
ATOM 655 C C . ASP A 1 87 ? -8.371 9.545 14.035 1.00 85.44 87 ASP A C 1
ATOM 657 O O . ASP A 1 87 ? -9.231 9.636 14.916 1.00 85.44 87 ASP A O 1
ATOM 661 N N . GLY A 1 88 ? -7.386 8.639 14.091 1.00 76.25 88 GLY A N 1
ATOM 662 C CA . GLY A 1 88 ? -7.179 7.697 15.189 1.00 76.25 88 GLY A CA 1
ATOM 663 C C . GLY A 1 88 ? -8.224 6.581 15.279 1.00 76.25 88 GLY A C 1
ATOM 664 O O . GLY A 1 88 ? -8.232 5.837 16.260 1.00 76.25 88 GLY A O 1
ATOM 665 N N . ARG A 1 89 ? -9.102 6.417 14.279 1.00 84.94 89 ARG A N 1
ATOM 666 C CA . ARG A 1 89 ? -10.184 5.412 14.293 1.00 84.94 89 ARG A CA 1
ATOM 667 C C . ARG A 1 89 ? -9.741 4.022 13.834 1.00 84.94 89 ARG A C 1
ATOM 669 O O . ARG A 1 89 ? -10.581 3.142 13.645 1.00 84.94 89 ARG A O 1
ATOM 676 N N . GLY A 1 90 ? -8.438 3.819 13.637 1.00 87.25 90 GLY A N 1
ATOM 677 C CA . GLY A 1 90 ? -7.883 2.574 13.102 1.00 87.25 90 GLY A CA 1
ATOM 678 C C . GLY A 1 90 ? -8.244 2.342 11.633 1.00 87.25 90 GLY A C 1
ATOM 679 O O . GLY A 1 90 ? -8.324 1.192 11.195 1.00 87.25 90 GLY A O 1
ATOM 680 N N . ARG A 1 91 ? -8.510 3.427 10.897 1.00 95.75 91 ARG A N 1
ATOM 681 C CA . ARG A 1 91 ? -8.742 3.413 9.453 1.00 95.75 91 ARG A CA 1
ATOM 682 C C . ARG A 1 91 ? -7.442 3.610 8.694 1.00 95.75 91 ARG A C 1
ATOM 684 O O . ARG A 1 91 ? -6.461 4.096 9.251 1.00 95.75 91 ARG A O 1
ATOM 691 N N . TRP A 1 92 ? -7.443 3.171 7.446 1.00 96.88 92 TRP A N 1
ATOM 692 C CA . TRP A 1 92 ? -6.268 3.107 6.599 1.00 96.88 92 TRP A CA 1
ATOM 693 C C . TRP A 1 92 ? -6.574 3.668 5.222 1.00 96.88 92 TRP A C 1
ATOM 695 O O . TRP A 1 92 ? -7.618 3.385 4.626 1.00 96.88 92 TRP A O 1
ATOM 705 N N . ARG A 1 93 ? -5.592 4.390 4.700 1.00 97.56 93 ARG A N 1
ATOM 706 C CA . ARG A 1 93 ? -5.470 4.711 3.290 1.00 97.56 93 ARG A CA 1
ATOM 707 C C . ARG A 1 93 ? -4.570 3.695 2.623 1.00 97.56 93 ARG A C 1
ATOM 709 O O . ARG A 1 93 ? -3.538 3.293 3.161 1.00 97.56 93 ARG A O 1
ATOM 716 N N . LEU A 1 94 ? -4.977 3.288 1.433 1.00 97.81 94 LEU A N 1
ATOM 717 C CA . LEU A 1 94 ? -4.195 2.463 0.539 1.00 97.81 94 LEU A CA 1
ATOM 718 C C . LEU A 1 94 ? -3.748 3.338 -0.623 1.00 97.81 94 LEU A C 1
ATOM 720 O O . LEU A 1 94 ? -4.567 3.867 -1.374 1.00 97.81 94 LEU A O 1
ATOM 724 N N . HIS A 1 95 ? -2.441 3.478 -0.770 1.00 97.50 95 HIS A N 1
ATOM 725 C CA . HIS A 1 95 ? -1.812 4.156 -1.888 1.00 97.50 95 HIS A CA 1
ATOM 726 C C . HIS A 1 95 ? -1.165 3.126 -2.802 1.00 97.50 95 HIS A C 1
ATOM 728 O O . HIS A 1 95 ? -0.610 2.127 -2.338 1.00 97.50 95 HIS A O 1
ATOM 734 N N . ARG A 1 96 ? -1.188 3.402 -4.102 1.00 95.12 96 ARG A N 1
ATOM 735 C CA . ARG A 1 96 ? -0.405 2.682 -5.107 1.00 95.12 96 ARG A CA 1
ATOM 736 C C . ARG A 1 96 ? 0.743 3.548 -5.595 1.00 95.12 96 ARG A C 1
ATOM 738 O O . ARG A 1 9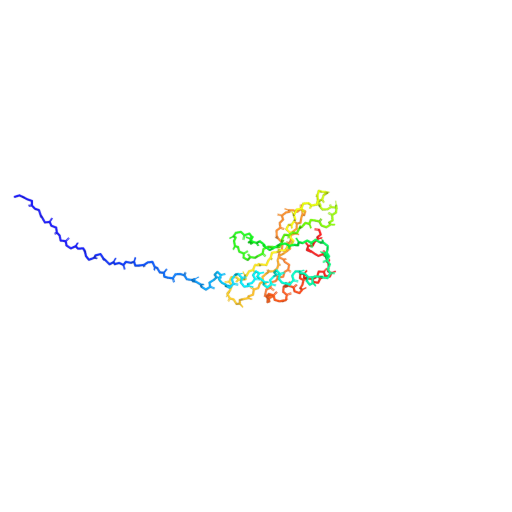6 ? 0.672 4.781 -5.525 1.00 95.12 96 ARG A O 1
ATOM 745 N N . ARG A 1 97 ? 1.788 2.911 -6.109 1.00 92.88 97 ARG A N 1
ATOM 746 C CA . ARG A 1 97 ? 2.883 3.618 -6.761 1.00 92.88 97 ARG A CA 1
ATOM 747 C C . ARG A 1 97 ? 2.532 3.892 -8.224 1.00 92.88 97 ARG A C 1
ATOM 749 O O . ARG A 1 97 ? 2.239 2.974 -8.979 1.00 92.88 97 ARG A O 1
ATOM 756 N N . ASP A 1 98 ? 2.580 5.154 -8.639 1.00 89.31 98 ASP A N 1
ATOM 757 C CA . ASP A 1 98 ? 2.677 5.507 -10.053 1.00 89.31 98 ASP A CA 1
ATOM 758 C C . ASP A 1 98 ? 4.154 5.464 -10.454 1.00 89.31 98 ASP A C 1
ATOM 760 O O . ASP A 1 98 ? 4.930 6.376 -10.152 1.00 89.31 98 ASP A O 1
ATOM 764 N N . HIS A 1 99 ? 4.546 4.380 -11.119 1.00 82.38 99 HIS A N 1
ATOM 765 C CA . HIS A 1 99 ? 5.920 4.160 -11.562 1.00 82.38 99 HIS A CA 1
ATOM 766 C C . HIS A 1 99 ? 6.350 5.080 -12.708 1.00 82.38 99 HIS A C 1
ATOM 768 O O . HIS A 1 99 ? 7.547 5.290 -12.882 1.00 82.38 99 HIS A O 1
ATOM 774 N N . SER A 1 100 ? 5.410 5.668 -13.458 1.00 84.31 100 SER A N 1
ATOM 775 C CA . SER A 1 100 ? 5.744 6.577 -14.562 1.00 84.31 100 SER A CA 1
ATOM 776 C C . SER A 1 100 ? 6.291 7.912 -14.056 1.00 84.31 100 SER A C 1
ATOM 778 O O . SER A 1 100 ? 7.240 8.453 -14.620 1.00 84.31 100 SER A O 1
ATOM 780 N N . CYS A 1 101 ? 5.723 8.408 -12.954 1.00 85.38 101 CYS A N 1
ATOM 781 C CA . CYS A 1 101 ? 6.102 9.681 -12.343 1.00 85.38 101 CYS A CA 1
ATOM 782 C C . CYS A 1 101 ? 6.841 9.517 -11.009 1.00 85.38 101 CYS A C 1
ATOM 784 O O . CYS A 1 101 ? 7.229 10.515 -10.408 1.00 85.38 101 CYS A O 1
ATOM 786 N N . ALA A 1 102 ? 7.024 8.284 -10.528 1.00 85.62 102 ALA A N 1
ATOM 787 C CA . ALA A 1 102 ? 7.582 7.992 -9.213 1.00 85.62 102 ALA A CA 1
ATOM 788 C C . ALA A 1 102 ? 6.827 8.735 -8.088 1.00 85.62 102 ALA A C 1
ATOM 790 O O . ALA A 1 102 ? 7.437 9.294 -7.167 1.00 85.62 102 ALA A O 1
ATOM 791 N N . LEU A 1 103 ? 5.48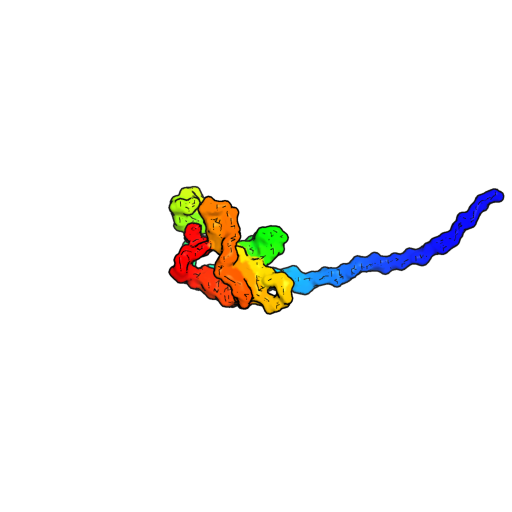9 8.690 -8.120 1.00 91.75 103 LEU A N 1
ATOM 792 C CA . LEU A 1 103 ? 4.608 9.320 -7.127 1.00 91.75 103 LEU A CA 1
ATOM 793 C C . LEU A 1 103 ? 3.697 8.308 -6.429 1.00 91.75 103 LEU A C 1
ATOM 795 O O . LEU A 1 103 ? 3.418 7.231 -6.945 1.00 91.75 103 LEU A O 1
ATOM 799 N N . TRP A 1 104 ? 3.263 8.641 -5.215 1.00 94.94 104 TRP A N 1
ATOM 800 C CA . TRP A 1 104 ? 2.219 7.894 -4.516 1.00 94.94 104 TRP A CA 1
ATOM 801 C C . TRP A 1 104 ? 0.855 8.452 -4.903 1.00 94.94 104 TRP A C 1
ATOM 803 O O . TRP A 1 104 ? 0.633 9.660 -4.841 1.00 94.94 104 TRP A O 1
ATOM 813 N N . THR A 1 105 ? -0.069 7.575 -5.280 1.00 95.69 105 THR A N 1
ATOM 814 C CA . THR A 1 105 ? -1.445 7.943 -5.622 1.00 95.69 105 THR A CA 1
ATOM 815 C C . THR A 1 105 ? -2.397 7.250 -4.665 1.00 95.69 105 THR A C 1
ATOM 817 O O . THR A 1 105 ? -2.320 6.034 -4.491 1.00 95.69 105 THR A O 1
ATOM 820 N N . LEU A 1 106 ? -3.295 8.018 -4.043 1.00 96.75 106 LEU A N 1
ATOM 821 C CA . LEU A 1 106 ? -4.353 7.458 -3.208 1.00 96.75 106 LEU A CA 1
ATOM 822 C C . LEU A 1 106 ? -5.257 6.567 -4.068 1.00 96.75 106 LEU A C 1
ATOM 824 O O . LEU A 1 106 ? -5.792 7.016 -5.080 1.00 96.75 106 LEU A O 1
ATOM 828 N N . HIS A 1 107 ? -5.394 5.306 -3.670 1.00 96.56 107 HIS A N 1
ATOM 829 C CA . HIS A 1 107 ? -6.281 4.341 -4.313 1.00 96.56 107 HIS A CA 1
ATOM 830 C C . HIS A 1 107 ? -7.607 4.237 -3.562 1.00 96.56 107 HIS A C 1
ATOM 832 O O . HIS A 1 107 ? -8.664 4.281 -4.181 1.00 96.56 107 HIS A O 1
ATOM 838 N N . SER A 1 108 ? -7.555 4.129 -2.233 1.00 96.94 108 SER A N 1
ATOM 839 C CA . SER A 1 108 ? -8.733 4.014 -1.367 1.00 96.94 108 SER A CA 1
ATOM 840 C C . SER A 1 108 ? -8.450 4.560 0.033 1.00 96.94 108 SER A C 1
ATOM 842 O O . SER A 1 108 ? -7.309 4.544 0.489 1.00 96.94 108 SER A O 1
ATOM 844 N N . GLU A 1 109 ? -9.491 5.000 0.734 1.00 96.62 109 GLU A N 1
ATOM 845 C CA . GLU A 1 109 ? -9.439 5.499 2.115 1.00 96.62 109 GLU A CA 1
ATOM 846 C C . GLU A 1 109 ? -10.636 4.989 2.933 1.00 96.62 109 GLU A C 1
ATOM 848 O O . GLU A 1 109 ? -11.560 4.381 2.391 1.00 96.62 109 GLU A O 1
ATOM 853 N N . GLY A 1 110 ? -10.609 5.185 4.249 1.00 96.12 110 GLY A N 1
ATOM 854 C CA . GLY A 1 110 ? -11.645 4.745 5.184 1.00 96.12 110 GLY A CA 1
ATOM 855 C C . GLY A 1 110 ? -11.652 3.237 5.451 1.00 96.12 110 GLY A C 1
ATOM 856 O O . GLY A 1 110 ? -12.594 2.711 6.055 1.00 96.12 110 GLY A O 1
ATOM 857 N N . LEU A 1 111 ? -10.611 2.521 5.024 1.00 96.94 111 LEU A N 1
ATOM 858 C CA . LEU A 1 111 ? -10.557 1.064 5.079 1.00 96.94 111 LEU A CA 1
ATOM 859 C C . LEU A 1 111 ? -10.169 0.572 6.470 1.00 96.94 111 LEU A C 1
ATOM 861 O O . LEU A 1 111 ? -9.360 1.174 7.171 1.00 96.94 111 LEU A O 1
ATOM 865 N N . THR A 1 112 ? -10.695 -0.576 6.875 1.00 96.31 112 THR A N 1
ATOM 866 C CA . THR A 1 112 ? -10.014 -1.393 7.881 1.00 96.31 112 THR A CA 1
ATOM 867 C C . THR A 1 112 ? -8.762 -2.030 7.267 1.00 96.31 112 THR A C 1
ATOM 869 O O . THR A 1 112 ? -8.698 -2.267 6.058 1.00 96.31 112 THR A O 1
ATOM 872 N N . LEU A 1 113 ? -7.766 -2.372 8.092 1.00 95.81 113 LEU A N 1
ATOM 873 C CA . LEU A 1 113 ? -6.566 -3.061 7.600 1.00 95.81 113 LEU A CA 1
ATOM 874 C C . LEU A 1 113 ? -6.894 -4.363 6.824 1.00 95.81 113 LEU A C 1
ATOM 876 O O . LEU A 1 113 ? -6.316 -4.563 5.758 1.00 95.81 113 LEU A O 1
ATOM 880 N N . PRO A 1 114 ? -7.825 -5.237 7.269 1.00 96.69 114 PRO A N 1
ATOM 881 C CA . PRO A 1 114 ? -8.219 -6.417 6.493 1.00 96.69 114 PRO A CA 1
ATOM 882 C C . PRO A 1 114 ? -8.828 -6.105 5.119 1.00 96.69 114 PRO A C 1
ATOM 884 O O . PRO A 1 114 ? -8.553 -6.831 4.164 1.00 96.69 114 PRO A O 1
ATOM 887 N N . GLU A 1 115 ? -9.625 -5.041 4.993 1.00 97.38 115 GLU A N 1
ATOM 888 C CA . GLU A 1 115 ? -10.190 -4.620 3.702 1.00 97.38 115 GLU A CA 1
ATOM 889 C C . GLU A 1 115 ? -9.083 -4.151 2.753 1.00 97.38 115 GLU A C 1
ATOM 891 O O . GLU A 1 115 ? -9.006 -4.620 1.618 1.00 97.38 115 GLU A O 1
ATOM 896 N N . ALA A 1 116 ? -8.163 -3.312 3.241 1.00 97.38 116 ALA A N 1
ATOM 897 C CA . ALA A 1 116 ? -7.022 -2.850 2.453 1.00 97.38 116 ALA A CA 1
ATOM 898 C C . ALA A 1 116 ? -6.126 -4.014 1.995 1.00 97.38 116 ALA A C 1
ATOM 900 O O . ALA A 1 116 ? -5.715 -4.075 0.836 1.00 97.38 116 ALA A O 1
ATOM 901 N N . LEU A 1 117 ? -5.877 -4.985 2.879 1.00 96.94 117 LEU A N 1
ATOM 902 C CA . LEU A 1 117 ? -5.126 -6.196 2.549 1.00 96.94 117 LEU A CA 1
ATOM 903 C C . LEU A 1 117 ? -5.851 -7.086 1.538 1.00 96.94 117 LEU A C 1
ATOM 905 O O . LEU A 1 117 ? -5.184 -7.716 0.722 1.00 96.94 117 LEU A O 1
ATOM 909 N N . THR A 1 118 ? -7.183 -7.143 1.577 1.00 96.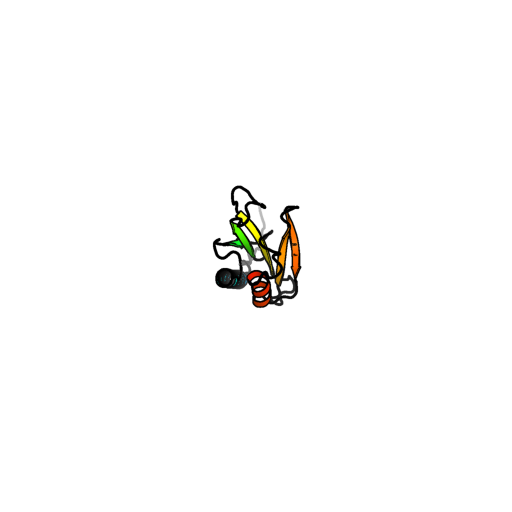50 118 THR A N 1
ATOM 910 C CA . THR A 1 118 ? -7.982 -7.901 0.603 1.00 96.50 118 THR A CA 1
ATOM 911 C C . THR A 1 118 ? -7.829 -7.297 -0.788 1.00 96.50 118 THR A C 1
ATOM 913 O O . THR A 1 118 ? -7.420 -8.006 -1.704 1.00 96.50 118 THR A O 1
ATOM 916 N N . LEU A 1 119 ? -8.038 -5.981 -0.924 1.00 96.25 119 LEU A N 1
ATOM 917 C CA . LEU A 1 119 ? -7.865 -5.264 -2.193 1.00 96.25 119 LEU A CA 1
ATOM 918 C C . LEU A 1 119 ? -6.461 -5.473 -2.774 1.00 96.25 119 LEU A C 1
ATOM 920 O O . LEU A 1 119 ? -6.309 -5.858 -3.933 1.00 96.25 119 LEU A O 1
ATOM 924 N N . LEU A 1 120 ? -5.440 -5.291 -1.936 1.00 95.31 120 LEU A N 1
ATOM 925 C CA . LEU A 1 120 ? -4.045 -5.471 -2.316 1.00 95.31 120 LEU A CA 1
ATOM 926 C C . LEU A 1 120 ? -3.712 -6.921 -2.708 1.00 95.31 120 LEU A C 1
ATOM 928 O O . LEU A 1 120 ? -2.980 -7.151 -3.665 1.00 95.31 120 LEU A O 1
ATOM 932 N N . CYS A 1 121 ? -4.181 -7.914 -1.948 1.00 95.00 121 CYS A N 1
ATOM 933 C CA . CYS A 1 121 ? -3.838 -9.317 -2.196 1.00 95.00 121 CYS A CA 1
ATOM 934 C C . CYS A 1 121 ? -4.581 -9.891 -3.406 1.00 95.00 121 CYS A C 1
ATOM 936 O O . CYS A 1 121 ? -4.042 -10.766 -4.090 1.00 95.00 121 CYS A O 1
ATOM 938 N N . GLU A 1 122 ? -5.812 -9.448 -3.657 1.00 94.81 122 GLU A N 1
ATOM 939 C CA . GLU A 1 122 ? -6.589 -9.881 -4.814 1.00 94.81 122 GLU A CA 1
ATOM 940 C C . GLU A 1 122 ? -6.074 -9.249 -6.108 1.00 94.81 122 GLU A C 1
ATOM 942 O O . GLU A 1 122 ? -5.922 -9.976 -7.095 1.00 94.81 122 GLU A O 1
ATOM 947 N N . ASP A 1 123 ? -5.777 -7.942 -6.081 1.00 92.81 123 ASP A N 1
ATOM 948 C CA . ASP A 1 123 ? -5.261 -7.137 -7.199 1.00 92.81 123 ASP A CA 1
ATOM 949 C C . ASP A 1 123 ? -5.872 -7.538 -8.557 1.00 92.81 123 ASP A C 1
ATOM 951 O O . ASP A 1 123 ? -5.189 -7.867 -9.536 1.00 92.81 123 ASP A O 1
ATOM 955 N N . SER A 1 124 ? -7.206 -7.609 -8.593 1.00 89.56 124 SER A N 1
ATOM 956 C CA . SER A 1 124 ? -7.960 -8.091 -9.755 1.00 89.56 124 SER A CA 1
ATOM 957 C C . SER A 1 124 ? -7.770 -7.179 -10.971 1.00 89.56 124 SER A C 1
ATOM 959 O O . SER A 1 124 ? -7.633 -7.680 -12.092 1.00 89.56 124 SER A O 1
ATOM 961 N N . SER A 1 125 ? -7.671 -5.870 -10.724 1.00 89.69 125 SER A N 1
ATOM 962 C CA . SER A 1 125 ? -7.434 -4.815 -11.713 1.00 89.69 125 SER A CA 1
ATOM 963 C C . SER A 1 125 ? -5.964 -4.639 -12.115 1.00 89.69 125 SER A C 1
ATOM 965 O O . SER A 1 125 ? -5.709 -3.961 -13.106 1.00 89.69 125 SER A O 1
ATOM 967 N N . ARG A 1 126 ? -5.009 -5.284 -11.422 1.00 89.94 126 ARG A N 1
ATOM 968 C CA . ARG A 1 126 ? -3.556 -5.132 -11.641 1.00 89.94 126 ARG A CA 1
ATOM 969 C C . ARG A 1 126 ? -3.123 -3.674 -11.506 1.00 89.94 126 ARG A C 1
ATOM 971 O O . ARG A 1 126 ? -2.653 -3.074 -12.462 1.00 89.94 126 ARG A O 1
ATOM 978 N N . GLU A 1 127 ? -3.328 -3.091 -10.337 1.00 89.25 127 GLU A N 1
ATOM 979 C CA . GLU A 1 127 ? -3.056 -1.670 -10.090 1.00 89.25 127 GLU A CA 1
ATOM 980 C C . GLU A 1 127 ? -1.797 -1.429 -9.252 1.00 89.25 127 GLU A C 1
ATOM 982 O O . GLU A 1 127 ? -1.341 -0.287 -9.184 1.00 89.25 127 GLU A O 1
ATOM 987 N N . PHE A 1 128 ? -1.247 -2.475 -8.619 1.00 88.81 128 PHE A N 1
ATOM 988 C CA . PHE A 1 128 ? -0.158 -2.348 -7.641 1.00 88.81 128 PHE A CA 1
ATOM 989 C C . PHE A 1 128 ? 1.204 -2.870 -8.131 1.00 88.81 128 PHE A C 1
ATOM 991 O O . PHE A 1 128 ? 2.229 -2.282 -7.813 1.00 88.81 128 PHE A O 1
ATOM 998 N N . TRP A 1 129 ? 1.246 -3.970 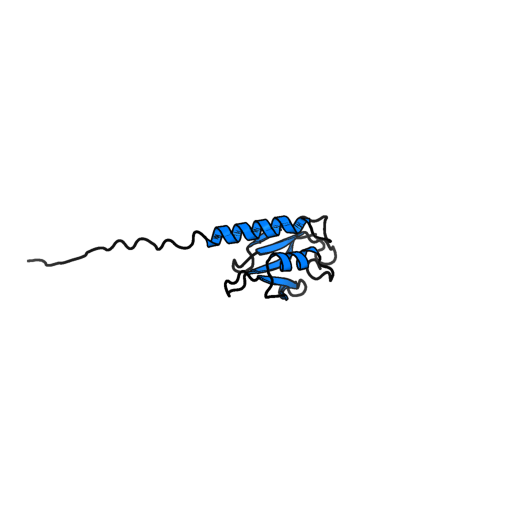-8.891 1.00 82.12 129 TRP A N 1
ATOM 999 C CA . TRP A 1 129 ? 2.492 -4.600 -9.382 1.00 82.12 129 TRP A CA 1
ATOM 1000 C C . TRP A 1 129 ? 2.713 -4.363 -10.891 1.00 82.12 129 TRP A C 1
ATOM 1002 O O . TRP A 1 129 ? 3.027 -5.304 -11.634 1.00 82.12 129 TRP A O 1
ATOM 1012 N N . THR A 1 130 ? 2.486 -3.137 -11.372 1.00 71.62 130 THR A N 1
ATOM 1013 C CA . THR A 1 130 ? 2.490 -2.791 -12.811 1.00 71.62 130 THR A CA 1
ATOM 1014 C C . THR A 1 130 ? 3.458 -1.713 -13.211 1.00 71.62 130 THR A C 1
ATOM 1016 O O . THR A 1 130 ? 3.710 -0.824 -12.381 1.00 71.62 130 THR A O 1
#

Secondary structure (DSSP, 8-state):
-------------PPP---HHHHHHHHHHHHHHHHHGGG-SS-TTS--EEEEPGGG-SEEEEEE---TTT-TT--EEEEEEEEE-TTSSS-EEEEEEETTTTEEEEEEEEE-HHHHHHHHHH-TT--S--

pLDDT: mean 80.19, std 20.39, range [34.41, 97.81]